Protein AF-A0A7K1AV86-F1 (afdb_monomer)

Foldseek 3Di:
DDDDDVVNVVVVVVPPCPPDAAEEEDDWVPDDDDLVVVVVVVVVCVVVPHPYYDYDQDAWDDDPPDPIGTGPHRVVSVVSD

Nearest PDB structures (foldseek):
  6qky-assembly3_E  TM=5.277E-01  e=2.454E+00  Streptococcus pneumoniae
  6qky-assembly4_H  TM=5.277E-01  e=2.627E+00  Streptococcus pneumoniae
  6qky-assembly1_B  TM=5.182E-01  e=2.811E+00  Streptococcus pneumoniae
  6qky-assembly4_G  TM=5.170E-01  e=3.446E+00  Streptococcus pneumoniae
  1to0-assembly3_E  TM=3.890E-01  e=5.544E+00  Bacillus subtilis

Sequence (81 aa):
MTTVDAKLSSLLMVSLVSGIRVGVQLPEVEREVRWPEYVAMAQAAEAVGFDSMWAGDHLIYRDAGQPERGPWEAWTLLSAL

pLDDT: mean 86.38, std 17.7, range [39.59, 98.62]

Solvent-accessible surface area (backbone atoms only — not comparable to full-atom values): 5291 Å² total; per-residue (Å²): 136,81,80,76,54,68,66,59,55,56,57,49,69,69,51,81,56,72,87,72,79,50,66,46,74,54,91,50,69,92,56,93,79,56,70,75,56,54,49,52,51,50,55,48,41,54,75,74,62,49,73,44,78,44,70,63,80,65,66,75,48,83,51,92,95,52,76,79,42,52,35,71,60,35,69,66,48,64,74,74,103

Structure (mmCIF, N/CA/C/O backbone):
data_AF-A0A7K1AV86-F1
#
_entry.id   AF-A0A7K1AV86-F1
#
loop_
_atom_site.group_PDB
_atom_site.id
_atom_site.type_symbol
_atom_site.label_atom_id
_atom_site.label_alt_id
_atom_site.label_comp_id
_atom_site.label_asym_id
_atom_site.label_entity_id
_atom_site.label_seq_id
_atom_site.pdbx_PDB_ins_code
_atom_site.Cartn_x
_atom_site.Cartn_y
_atom_site.Cartn_z
_atom_site.occupancy
_atom_site.B_iso_or_equiv
_atom_site.auth_seq_id
_atom_site.auth_comp_id
_atom_site.auth_asym_id
_atom_site.auth_atom_id
_atom_site.pdbx_PDB_model_num
ATOM 1 N N . MET A 1 1 ? -2.631 -13.773 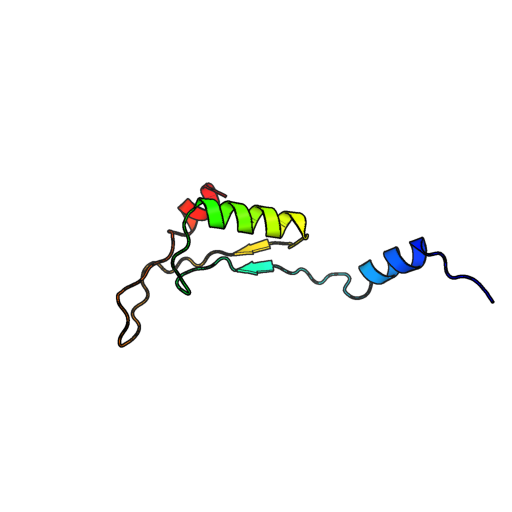48.769 1.00 39.59 1 MET A N 1
ATOM 2 C CA . MET A 1 1 ? -2.183 -14.042 47.388 1.00 39.59 1 MET A CA 1
ATOM 3 C C . MET A 1 1 ? -3.352 -13.722 46.471 1.00 39.59 1 MET A C 1
ATOM 5 O O . MET A 1 1 ? -4.183 -14.578 46.213 1.00 39.59 1 MET A O 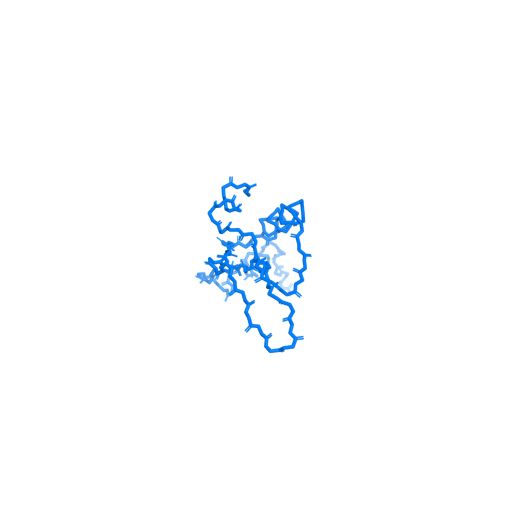1
ATOM 9 N N . THR A 1 2 ? -3.519 -12.442 46.149 1.00 40.84 2 THR A N 1
ATOM 10 C CA . THR A 1 2 ? -4.647 -11.919 45.371 1.00 40.84 2 THR A CA 1
ATOM 11 C C . THR A 1 2 ? -4.411 -12.217 43.896 1.00 40.84 2 THR A C 1
ATOM 13 O O . THR A 1 2 ? -3.497 -11.673 43.284 1.00 40.84 2 THR A O 1
ATOM 16 N N . THR A 1 3 ? -5.214 -13.118 43.337 1.00 49.56 3 THR A N 1
ATOM 17 C CA . THR A 1 3 ? -5.339 -13.336 41.894 1.00 49.56 3 THR A CA 1
ATOM 18 C C . THR A 1 3 ? -5.754 -12.028 41.236 1.00 49.56 3 THR A C 1
ATOM 20 O O . THR A 1 3 ? -6.853 -11.529 41.473 1.00 49.56 3 THR A O 1
ATOM 23 N N . VAL A 1 4 ? -4.855 -11.456 40.439 1.00 56.94 4 VAL A N 1
ATOM 24 C CA . VAL A 1 4 ? -5.170 -10.339 39.550 1.00 56.94 4 VAL A CA 1
ATOM 25 C C . VAL A 1 4 ? -6.144 -10.874 38.500 1.00 56.94 4 VAL A C 1
ATOM 27 O O . VAL A 1 4 ? -5.876 -11.899 37.876 1.00 56.94 4 VAL A O 1
ATOM 30 N N . ASP A 1 5 ? -7.302 -10.235 38.366 1.00 62.22 5 ASP A N 1
ATOM 31 C CA . ASP A 1 5 ? -8.350 -10.632 37.426 1.00 62.22 5 ASP A CA 1
ATOM 32 C C . ASP A 1 5 ? -7.792 -10.637 35.988 1.00 62.22 5 ASP A C 1
ATOM 34 O O . ASP A 1 5 ? -7.205 -9.653 35.529 1.00 62.22 5 ASP A O 1
ATOM 38 N N . ALA A 1 6 ? -7.962 -11.745 35.263 1.00 60.34 6 ALA A N 1
ATOM 39 C CA . ALA A 1 6 ? -7.487 -11.895 33.888 1.00 60.34 6 ALA A CA 1
ATOM 40 C C . ALA A 1 6 ? -8.082 -10.832 32.943 1.00 60.34 6 ALA A C 1
ATOM 42 O O . ALA A 1 6 ? -7.422 -10.416 31.988 1.00 60.34 6 ALA A O 1
ATOM 43 N N . LYS A 1 7 ? -9.286 -10.315 33.241 1.00 56.69 7 LYS A N 1
ATOM 44 C CA . LYS A 1 7 ? -9.864 -9.182 32.502 1.00 56.69 7 LYS A CA 1
ATOM 45 C C . LYS A 1 7 ? -9.085 -7.893 32.732 1.00 56.69 7 LYS A C 1
ATOM 47 O O . LYS A 1 7 ? -8.848 -7.162 31.771 1.00 56.69 7 LYS A O 1
ATOM 52 N N . LEU A 1 8 ? -8.640 -7.654 33.967 1.00 55.94 8 LEU A N 1
ATOM 53 C CA . LEU A 1 8 ? -7.833 -6.492 34.341 1.00 55.94 8 LEU A CA 1
ATOM 54 C C . LEU A 1 8 ? -6.461 -6.538 33.652 1.00 55.94 8 LEU A C 1
ATOM 56 O O . LEU A 1 8 ? -5.993 -5.516 33.162 1.00 55.94 8 LEU A O 1
ATOM 60 N N . SER A 1 9 ? -5.870 -7.731 33.506 1.00 54.69 9 SER A N 1
ATOM 61 C CA . SER A 1 9 ? -4.630 -7.926 32.740 1.00 54.69 9 SER A CA 1
ATOM 62 C C . SER A 1 9 ? -4.797 -7.659 31.238 1.00 54.69 9 SER A C 1
ATOM 64 O O . SER A 1 9 ? -3.885 -7.104 30.628 1.00 54.69 9 SER A O 1
ATOM 66 N N . SER A 1 10 ? -5.939 -8.012 30.632 1.00 55.88 10 SER A N 1
ATOM 67 C CA . SER A 1 10 ? -6.200 -7.709 29.212 1.00 55.88 10 SER A CA 1
ATOM 68 C C . SER A 1 10 ? -6.468 -6.217 28.977 1.00 55.88 10 SER A C 1
ATOM 70 O O . SER A 1 10 ? -6.008 -5.655 27.988 1.00 55.88 10 SER A O 1
ATOM 72 N N . LEU A 1 11 ? -7.126 -5.550 29.932 1.00 51.41 11 LEU A N 1
ATOM 73 C CA . LEU A 1 11 ? -7.414 -4.117 29.871 1.00 51.41 11 LEU A CA 1
ATOM 74 C C . LEU A 1 11 ? -6.140 -3.270 30.052 1.00 51.41 11 LEU A C 1
ATOM 76 O O . LEU A 1 11 ? -5.990 -2.233 29.413 1.00 51.41 11 LEU A O 1
ATOM 80 N N . LEU A 1 12 ? -5.197 -3.732 30.885 1.00 50.91 12 LEU A N 1
ATOM 81 C CA . LEU A 1 12 ? -3.895 -3.086 31.091 1.00 50.91 12 LEU A CA 1
ATOM 82 C C . LEU A 1 12 ? -2.902 -3.323 29.941 1.00 50.91 12 LEU A C 1
ATOM 84 O O . LEU A 1 12 ? -2.126 -2.420 29.637 1.00 50.91 12 LEU A O 1
ATOM 88 N N . MET A 1 13 ? -2.941 -4.475 29.256 1.00 50.50 13 MET A N 1
ATOM 89 C CA . MET A 1 13 ? -2.127 -4.715 28.047 1.00 50.50 13 MET A CA 1
ATOM 90 C C . MET A 1 13 ? -2.502 -3.768 26.896 1.00 50.50 13 MET A C 1
ATOM 92 O O . MET A 1 13 ? -1.623 -3.335 26.159 1.00 50.50 13 MET A O 1
ATOM 96 N N . VAL A 1 14 ? -3.778 -3.375 26.796 1.00 53.00 14 VAL A N 1
ATOM 97 C CA . VAL A 1 14 ? -4.265 -2.369 25.830 1.00 53.00 14 VAL A CA 1
ATOM 98 C C . VAL A 1 14 ? -3.837 -0.936 26.212 1.00 53.00 14 VAL A C 1
ATOM 100 O O . VAL A 1 14 ? -3.918 -0.020 25.399 1.00 53.00 14 VAL A O 1
ATOM 103 N N . SER A 1 15 ? -3.321 -0.714 27.427 1.00 54.97 15 SER A N 1
ATOM 104 C CA . SER A 1 15 ? -3.144 0.630 27.997 1.00 54.97 15 SER A CA 1
ATOM 105 C C . SER A 1 15 ? -1.694 1.120 28.130 1.00 54.97 15 SER A C 1
ATOM 107 O O . SER A 1 15 ? -1.499 2.263 28.537 1.00 54.97 15 SER A O 1
ATOM 109 N N . LEU 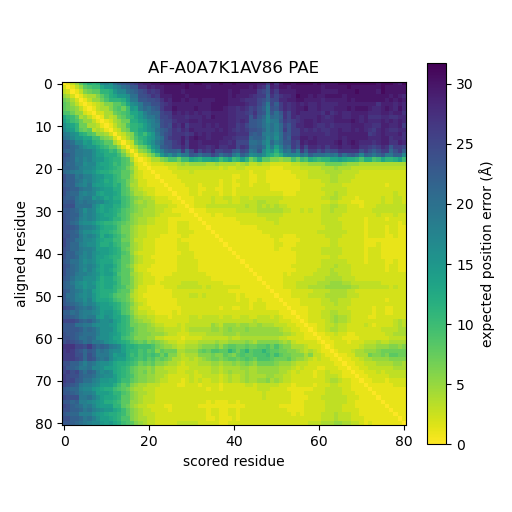A 1 16 ? -0.664 0.337 27.797 1.00 53.53 16 LEU A N 1
ATOM 110 C CA . LEU A 1 16 ? 0.730 0.796 27.968 1.00 53.53 16 LEU A CA 1
ATOM 111 C C . LEU A 1 16 ? 1.241 1.711 26.833 1.00 53.53 16 LEU A C 1
ATOM 113 O O . LEU A 1 16 ? 2.263 2.369 26.998 1.00 53.53 16 LEU A O 1
ATOM 117 N N . VAL A 1 17 ? 0.510 1.803 25.716 1.00 58.22 17 VAL A N 1
ATOM 118 C CA . VAL A 1 17 ? 0.813 2.644 24.533 1.00 58.22 17 VAL A CA 1
ATOM 119 C C . VAL A 1 17 ? -0.343 3.590 24.180 1.00 58.22 17 VAL A C 1
ATOM 121 O O . VAL A 1 17 ? -0.462 4.044 23.044 1.00 58.22 17 VAL A O 1
ATOM 124 N N . SER A 1 18 ? -1.220 3.891 25.145 1.00 68.50 18 SER A N 1
ATOM 125 C CA . SER A 1 18 ? -2.419 4.705 24.917 1.00 68.50 18 SER A CA 1
ATOM 126 C C . SER A 1 18 ? -2.088 6.000 24.161 1.00 68.50 18 SER A C 1
ATOM 128 O O . SER A 1 18 ? -1.361 6.851 24.674 1.00 68.50 18 SER A O 1
ATOM 130 N N . GLY A 1 19 ? -2.625 6.136 22.946 1.00 81.50 19 GLY A N 1
ATOM 131 C CA . GLY A 1 19 ? -2.443 7.307 22.084 1.00 81.50 19 GLY A CA 1
ATOM 132 C C . GLY A 1 19 ? -1.459 7.137 20.919 1.00 81.50 19 GLY A C 1
ATOM 133 O O . GLY A 1 19 ? -1.462 7.989 20.033 1.00 81.50 19 GLY A O 1
ATOM 134 N N . ILE A 1 20 ? -0.666 6.061 20.864 1.00 88.88 20 ILE A N 1
ATOM 135 C CA . ILE A 1 20 ? 0.146 5.740 19.680 1.00 88.88 20 ILE A CA 1
ATOM 136 C C . ILE A 1 20 ? -0.716 5.001 18.657 1.00 88.88 20 ILE A C 1
ATOM 138 O O . ILE A 1 20 ? -1.319 3.981 18.979 1.00 88.88 20 ILE A O 1
ATOM 142 N N . ARG A 1 21 ? -0.746 5.523 17.427 1.00 93.38 21 ARG A N 1
ATOM 143 C CA . ARG A 1 21 ? -1.362 4.876 16.264 1.00 93.38 21 ARG A CA 1
ATOM 144 C C . ARG A 1 21 ? -0.292 4.273 15.369 1.00 93.38 21 ARG A C 1
ATOM 146 O O . ARG A 1 21 ? 0.775 4.869 15.211 1.00 93.38 21 ARG A O 1
ATOM 153 N N . VAL A 1 22 ? -0.585 3.127 14.771 1.00 95.56 22 VAL A N 1
ATOM 154 C CA . VAL A 1 22 ? 0.347 2.392 13.911 1.00 95.56 22 VAL A CA 1
ATOM 155 C C . VAL A 1 22 ? -0.279 2.201 12.536 1.00 95.56 22 VAL A C 1
ATOM 157 O O . VAL A 1 22 ? -1.381 1.678 12.414 1.00 95.56 22 VAL A O 1
ATOM 160 N N . GLY A 1 23 ? 0.432 2.626 11.492 1.00 97.06 23 GLY A N 1
ATOM 161 C CA . GLY A 1 23 ? 0.055 2.403 10.097 1.00 97.06 23 GLY A CA 1
ATOM 162 C C . GLY A 1 23 ? 1.003 1.444 9.383 1.00 97.06 23 GLY A C 1
ATOM 163 O O . GLY A 1 23 ? 2.078 1.127 9.897 1.00 97.06 23 GLY A O 1
ATOM 164 N N . VAL A 1 24 ? 0.608 1.003 8.189 1.00 97.44 24 VAL A N 1
ATOM 165 C CA . VAL A 1 24 ? 1.420 0.147 7.315 1.00 97.44 24 VAL A CA 1
ATOM 166 C C . VAL A 1 24 ? 1.514 0.731 5.907 1.00 97.44 24 VAL A C 1
ATOM 168 O O . VAL A 1 24 ? 0.526 1.195 5.345 1.00 97.44 24 VAL A O 1
ATOM 171 N N . GLN A 1 25 ? 2.708 0.702 5.321 1.00 97.06 25 GLN A N 1
ATOM 172 C CA . GLN A 1 25 ? 2.908 1.030 3.912 1.00 97.06 25 GLN A CA 1
ATOM 173 C C . GLN A 1 25 ? 2.721 -0.230 3.067 1.00 97.06 25 GLN A C 1
ATOM 175 O O . GLN A 1 25 ? 3.309 -1.274 3.355 1.00 97.06 25 GLN A O 1
ATOM 180 N N . LEU A 1 26 ? 1.872 -0.131 2.048 1.00 96.44 26 LEU A N 1
ATOM 181 C CA . LEU A 1 26 ? 1.675 -1.183 1.062 1.00 96.44 26 LEU A CA 1
ATOM 182 C C . LEU A 1 26 ? 2.882 -1.244 0.109 1.00 96.44 26 LEU A C 1
ATOM 184 O O . LEU A 1 26 ? 3.555 -0.229 -0.077 1.00 96.44 26 LEU A O 1
ATOM 188 N N . PRO A 1 27 ? 3.163 -2.409 -0.504 1.00 95.69 27 PRO A N 1
ATOM 189 C CA . PRO A 1 27 ? 4.302 -2.558 -1.409 1.00 95.69 27 PRO A CA 1
ATOM 190 C C . PRO A 1 27 ? 4.254 -1.593 -2.596 1.00 95.69 27 PRO A C 1
ATOM 192 O O . PRO A 1 27 ? 3.173 -1.317 -3.123 1.00 95.69 27 PRO A O 1
ATOM 195 N N . GLU A 1 28 ? 5.424 -1.170 -3.073 1.00 94.19 28 GLU A N 1
ATOM 196 C CA . GLU A 1 28 ? 5.559 -0.336 -4.270 1.00 94.19 28 GLU A CA 1
ATOM 197 C C . GLU A 1 28 ? 6.292 -1.083 -5.389 1.00 94.19 28 GLU A C 1
ATOM 199 O O . GLU A 1 28 ? 5.690 -1.461 -6.394 1.00 94.19 28 GLU A O 1
ATOM 204 N N . VAL A 1 29 ? 7.597 -1.316 -5.217 1.00 94.88 29 VAL A N 1
ATOM 205 C CA . VAL A 1 29 ? 8.472 -1.909 -6.250 1.00 94.88 29 VAL A CA 1
ATOM 206 C C . VAL A 1 29 ? 9.458 -2.943 -5.700 1.00 94.88 29 VAL A C 1
ATOM 208 O O . VAL A 1 29 ? 10.317 -3.436 -6.437 1.00 94.88 29 VAL A O 1
ATOM 211 N N . GLU A 1 30 ? 9.338 -3.307 -4.420 1.00 93.19 30 GLU A N 1
ATOM 212 C CA . GLU A 1 30 ? 10.159 -4.337 -3.770 1.00 93.19 30 GLU A CA 1
ATOM 213 C C . GLU A 1 30 ? 10.025 -5.685 -4.485 1.00 93.19 30 GLU A C 1
ATOM 215 O O . GLU A 1 30 ? 10.975 -6.464 -4.566 1.00 93.19 30 GLU A O 1
ATOM 220 N N . ARG A 1 31 ? 8.831 -5.945 -5.018 1.00 93.88 31 ARG A N 1
ATOM 221 C CA . ARG A 1 31 ? 8.498 -7.066 -5.891 1.00 93.88 31 ARG A CA 1
ATOM 222 C C . ARG A 1 31 ? 7.241 -6.737 -6.681 1.00 93.88 31 ARG A C 1
ATOM 224 O O . ARG A 1 31 ? 6.522 -5.793 -6.373 1.00 93.88 31 ARG A O 1
ATOM 231 N N . GLU A 1 32 ? 6.931 -7.583 -7.649 1.00 93.06 32 GLU A N 1
ATOM 232 C CA . GLU A 1 32 ? 5.640 -7.527 -8.314 1.00 93.06 32 GLU A CA 1
ATOM 233 C C . GLU A 1 32 ? 4.519 -8.003 -7.374 1.00 93.06 32 GLU A C 1
ATOM 235 O O . GLU A 1 32 ? 4.591 -9.096 -6.803 1.00 93.06 32 GLU A O 1
ATOM 240 N N . VAL A 1 33 ? 3.481 -7.178 -7.227 1.00 96.25 33 VAL A N 1
ATOM 241 C CA . VAL A 1 33 ? 2.283 -7.477 -6.434 1.00 96.25 33 VAL A CA 1
ATOM 242 C C . VAL A 1 33 ? 1.053 -7.238 -7.303 1.00 96.25 33 VAL A C 1
ATOM 244 O O . VAL A 1 33 ? 0.864 -6.162 -7.877 1.00 96.25 33 VAL A O 1
ATOM 247 N N . ARG A 1 34 ? 0.210 -8.262 -7.452 1.00 96.38 34 ARG A N 1
ATOM 248 C CA . ARG A 1 34 ? -1.035 -8.162 -8.229 1.00 96.38 34 ARG A CA 1
ATOM 249 C C . ARG A 1 34 ? -2.188 -7.747 -7.323 1.00 96.38 34 ARG A C 1
ATOM 251 O O . ARG A 1 34 ? -2.186 -8.054 -6.137 1.00 96.38 34 ARG A O 1
ATOM 258 N N . TRP A 1 35 ? -3.187 -7.074 -7.892 1.00 97.38 35 TRP A N 1
ATOM 259 C CA . TRP A 1 35 ? -4.296 -6.476 -7.138 1.00 97.38 35 TRP A CA 1
ATOM 260 C C . TRP A 1 35 ? -4.960 -7.398 -6.089 1.00 97.38 35 TRP A C 1
ATOM 262 O O . TRP A 1 35 ? -5.127 -6.942 -4.960 1.00 97.38 35 TRP A O 1
ATOM 272 N N . PRO A 1 36 ? -5.255 -8.692 -6.357 1.00 98.38 36 PRO A N 1
ATOM 273 C CA . PRO A 1 36 ? -5.855 -9.563 -5.339 1.00 98.38 36 PRO A CA 1
ATOM 274 C C . PRO A 1 36 ? -5.009 -9.699 -4.068 1.00 98.38 36 PRO A C 1
ATOM 276 O O . PRO A 1 36 ? -5.538 -9.901 -2.979 1.00 98.38 36 PRO A O 1
ATOM 279 N N . GLU A 1 37 ? -3.690 -9.579 -4.200 1.00 98.31 37 GLU A N 1
ATOM 280 C CA . GLU A 1 37 ? -2.781 -9.637 -3.066 1.00 98.31 37 GLU A CA 1
ATOM 281 C C . GLU A 1 37 ? -2.794 -8.334 -2.253 1.00 98.31 37 GLU A C 1
ATOM 283 O O . GLU A 1 37 ? -2.762 -8.398 -1.027 1.00 98.31 37 GLU A O 1
ATOM 288 N N . TYR A 1 38 ? -2.943 -7.167 -2.892 1.00 98.12 38 TYR A N 1
ATOM 289 C CA . TYR A 1 38 ? -3.175 -5.907 -2.171 1.00 98.12 38 TYR A CA 1
ATOM 290 C C . TYR A 1 38 ? -4.473 -5.948 -1.361 1.00 98.12 38 TYR A C 1
ATOM 292 O O . TYR A 1 38 ? -4.473 -5.530 -0.208 1.00 98.12 38 TYR A O 1
ATOM 300 N N . VAL A 1 39 ? -5.551 -6.509 -1.922 1.00 98.50 39 VAL A N 1
ATOM 301 C CA . VAL A 1 39 ? -6.816 -6.706 -1.192 1.00 98.50 39 VAL A CA 1
ATOM 302 C C . VAL A 1 39 ? -6.598 -7.598 0.030 1.00 98.50 39 VAL A C 1
ATOM 304 O O . VAL A 1 39 ? -7.041 -7.261 1.125 1.00 98.50 39 VAL A O 1
ATOM 307 N N . ALA A 1 40 ? -5.870 -8.708 -0.127 1.00 98.62 40 ALA A N 1
ATOM 308 C CA . ALA A 1 40 ? -5.561 -9.600 0.987 1.00 98.62 40 ALA A CA 1
ATOM 309 C C . ALA A 1 40 ? -4.723 -8.907 2.078 1.00 98.62 40 ALA A C 1
ATOM 311 O O . ALA A 1 40 ? -4.985 -9.100 3.264 1.00 98.62 40 ALA A O 1
ATOM 312 N N . MET A 1 41 ? -3.744 -8.078 1.698 1.00 98.50 41 MET A N 1
ATOM 313 C CA . MET A 1 41 ? -2.950 -7.285 2.644 1.00 98.50 41 MET A CA 1
ATOM 314 C C . MET A 1 41 ? -3.796 -6.236 3.364 1.00 98.50 41 MET A C 1
ATOM 316 O O . MET A 1 41 ? -3.660 -6.0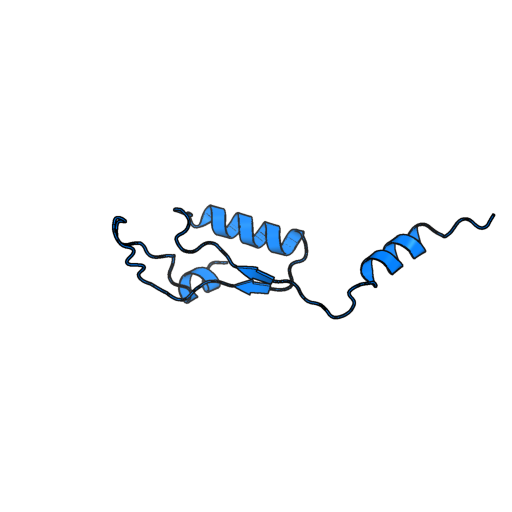95 4.576 1.00 98.50 41 MET A O 1
ATOM 320 N N . ALA A 1 42 ? -4.675 -5.536 2.645 1.00 98.19 42 ALA A N 1
ATOM 321 C CA . ALA A 1 42 ? -5.549 -4.520 3.218 1.00 98.19 42 ALA A CA 1
ATOM 322 C C . ALA A 1 42 ? -6.513 -5.127 4.245 1.00 98.19 42 ALA A C 1
ATOM 324 O O . ALA A 1 42 ? -6.552 -4.695 5.395 1.00 98.19 42 ALA A O 1
ATOM 325 N N . GLN A 1 43 ? -7.185 -6.220 3.875 1.00 98.56 43 GLN A N 1
ATOM 326 C CA . GLN A 1 43 ? -8.061 -6.968 4.778 1.00 98.56 43 GLN A CA 1
ATOM 327 C C . GLN A 1 43 ? -7.307 -7.507 5.998 1.00 98.56 43 GLN A C 1
ATOM 329 O O . GLN A 1 43 ? -7.822 -7.479 7.114 1.00 98.56 43 GLN A O 1
ATOM 334 N N . ALA A 1 44 ? -6.077 -7.995 5.808 1.00 98.50 44 ALA A N 1
ATOM 335 C CA . ALA A 1 44 ? -5.246 -8.451 6.915 1.00 98.50 44 ALA A CA 1
ATOM 336 C C . ALA A 1 44 ? -4.851 -7.294 7.844 1.00 98.50 44 ALA A C 1
ATOM 338 O O . ALA A 1 44 ? -4.905 -7.462 9.061 1.00 98.50 44 ALA A O 1
ATOM 339 N N . ALA A 1 45 ? -4.486 -6.131 7.294 1.00 98.12 45 ALA A N 1
ATOM 340 C CA . ALA A 1 45 ? -4.120 -4.947 8.065 1.00 98.12 45 ALA A CA 1
ATOM 341 C C . ALA A 1 45 ? -5.292 -4.447 8.926 1.00 98.12 45 ALA A C 1
ATOM 343 O O . ALA A 1 45 ? -5.107 -4.169 10.113 1.00 98.12 45 ALA A O 1
ATOM 344 N N . GLU A 1 46 ? -6.502 -4.417 8.365 1.00 97.38 46 GLU A N 1
ATOM 345 C CA . GLU A 1 46 ? -7.723 -4.114 9.116 1.00 97.38 46 GLU A CA 1
ATOM 346 C C . GLU A 1 46 ? -7.997 -5.162 10.203 1.00 97.38 46 GLU A C 1
ATOM 348 O O . GLU A 1 46 ? -8.251 -4.811 11.356 1.00 97.38 46 GLU A O 1
ATOM 353 N N . ALA A 1 47 ? -7.891 -6.455 9.874 1.00 98.00 47 ALA A N 1
ATOM 354 C CA . ALA A 1 47 ? -8.185 -7.545 10.804 1.00 98.00 47 ALA A CA 1
ATOM 355 C C . ALA A 1 47 ? -7.262 -7.566 12.035 1.00 98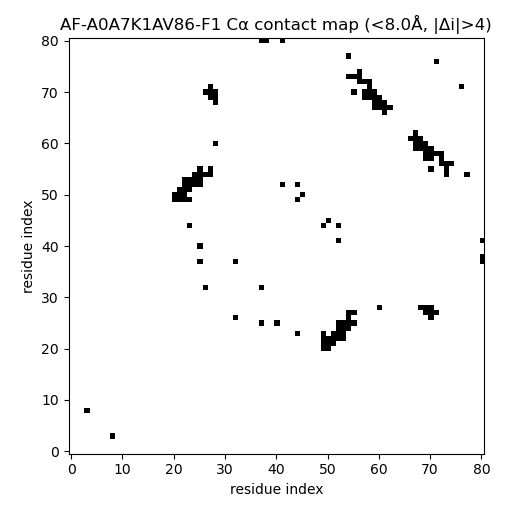.00 47 ALA A C 1
ATOM 357 O O . ALA A 1 47 ? -7.688 -7.995 13.110 1.00 98.00 47 ALA A O 1
ATOM 358 N N . VAL A 1 48 ? -6.012 -7.112 11.895 1.00 96.44 48 VAL A N 1
ATOM 359 C CA . VAL A 1 48 ? -5.048 -7.030 13.009 1.00 96.44 48 VAL A CA 1
ATOM 360 C C . VAL A 1 48 ? -5.024 -5.661 13.698 1.00 96.44 48 VAL A C 1
ATOM 362 O O . VAL A 1 48 ? -4.325 -5.508 14.699 1.00 96.44 48 VAL A O 1
ATOM 365 N N . GLY A 1 49 ? -5.808 -4.693 13.214 1.00 95.25 49 GLY A N 1
ATOM 366 C CA . GLY A 1 49 ? -6.038 -3.414 13.884 1.00 95.25 49 GLY A CA 1
ATOM 367 C C . GLY A 1 49 ? -5.019 -2.313 13.583 1.00 95.25 49 GLY A C 1
ATOM 368 O O . GLY A 1 49 ? -4.762 -1.493 14.462 1.00 95.25 49 GLY A O 1
ATOM 369 N N . PHE A 1 50 ? -4.438 -2.268 12.379 1.00 96.88 50 PHE A N 1
ATOM 370 C CA . PHE A 1 50 ? -3.694 -1.077 11.946 1.00 96.88 50 PHE A CA 1
ATOM 371 C C . PHE A 1 50 ? -4.632 0.133 11.801 1.00 96.88 50 PHE A C 1
ATOM 373 O O . PHE A 1 50 ? -5.751 0.017 11.310 1.00 96.88 50 PHE A O 1
ATOM 380 N N . ASP A 1 51 ? -4.155 1.316 12.186 1.00 96.25 51 ASP A N 1
ATOM 381 C CA . ASP A 1 51 ? -4.923 2.567 12.153 1.00 96.25 51 ASP A CA 1
ATOM 382 C C . ASP A 1 51 ? -4.958 3.228 10.768 1.00 96.25 51 ASP A C 1
ATOM 384 O O . ASP A 1 51 ? -5.779 4.112 10.516 1.00 96.25 51 ASP A O 1
ATOM 388 N N . SER A 1 52 ? -4.010 2.889 9.890 1.00 97.06 52 SER A N 1
ATOM 389 C CA . SER A 1 52 ? -3.918 3.462 8.543 1.00 97.06 52 SER A CA 1
ATOM 390 C C . SER A 1 52 ? -3.101 2.588 7.594 1.00 97.06 52 SER A C 1
ATOM 392 O O . SER A 1 52 ? -2.231 1.827 8.022 1.00 97.06 52 SER A O 1
ATOM 394 N N . MET A 1 53 ? -3.362 2.741 6.297 1.00 97.00 53 MET A N 1
ATOM 395 C CA . MET A 1 53 ? -2.573 2.159 5.212 1.00 97.00 53 MET A CA 1
ATOM 396 C C . MET A 1 53 ? -2.092 3.265 4.280 1.00 97.00 53 MET A C 1
ATOM 398 O O . MET A 1 53 ? -2.843 4.206 4.016 1.00 97.00 53 MET A O 1
ATOM 402 N N . TRP A 1 54 ? -0.867 3.154 3.771 1.00 97.50 54 TRP A N 1
ATOM 403 C CA . TRP A 1 54 ? -0.265 4.142 2.873 1.00 97.50 54 TRP A CA 1
ATOM 404 C C . TRP A 1 54 ? 0.168 3.491 1.560 1.00 97.50 54 TRP A C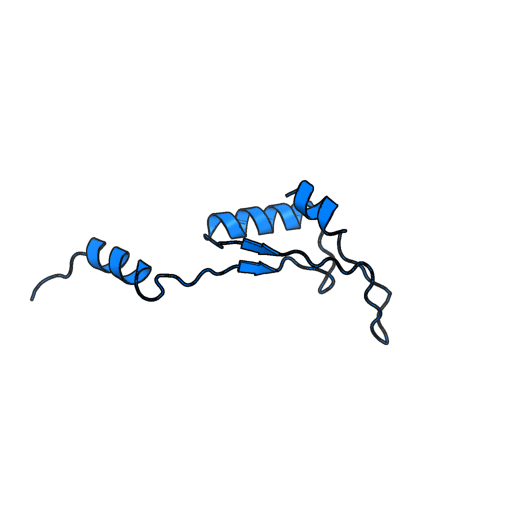 1
ATOM 406 O O . TRP A 1 54 ? 0.720 2.394 1.563 1.00 97.50 54 TRP A O 1
ATOM 416 N N . ALA A 1 55 ? -0.053 4.188 0.450 1.00 96.19 55 ALA A N 1
ATOM 417 C CA . ALA A 1 55 ? 0.458 3.836 -0.870 1.00 96.19 55 ALA A CA 1
ATOM 418 C C . ALA A 1 55 ? 1.332 4.990 -1.380 1.00 96.19 55 ALA A C 1
ATOM 420 O O . ALA A 1 55 ? 0.985 6.156 -1.177 1.00 96.19 55 ALA A O 1
ATOM 421 N N . GLY A 1 56 ? 2.468 4.675 -2.003 1.00 94.38 56 GLY A N 1
ATOM 422 C CA . GLY A 1 56 ? 3.343 5.684 -2.599 1.00 94.38 56 GLY A CA 1
ATOM 423 C C . GLY A 1 56 ? 2.829 6.155 -3.959 1.00 94.38 56 GLY A C 1
ATOM 424 O O . GLY A 1 56 ? 2.342 5.360 -4.757 1.00 94.38 56 GLY A O 1
ATOM 425 N N . ASP A 1 57 ? 2.948 7.457 -4.229 1.00 95.38 57 ASP A N 1
ATOM 426 C CA . ASP A 1 57 ? 2.486 8.102 -5.473 1.00 95.38 57 ASP A CA 1
ATOM 427 C C . ASP A 1 57 ? 3.618 8.280 -6.506 1.00 95.38 57 ASP A C 1
ATOM 429 O O . ASP A 1 57 ? 3.619 9.183 -7.344 1.00 95.38 57 ASP A O 1
ATOM 433 N N . HIS A 1 58 ? 4.656 7.444 -6.425 1.00 93.50 58 HIS A N 1
ATOM 434 C CA . HIS A 1 58 ? 5.799 7.526 -7.325 1.00 93.50 58 HIS A CA 1
ATOM 435 C C . HIS A 1 58 ? 5.654 6.533 -8.478 1.00 93.50 58 HIS A C 1
ATOM 437 O O . HIS A 1 58 ? 5.807 5.331 -8.309 1.00 93.50 58 HIS A O 1
ATOM 443 N N . LEU A 1 59 ? 5.421 7.043 -9.687 1.00 92.31 59 LEU A N 1
ATOM 444 C CA . LEU A 1 59 ? 5.136 6.199 -10.850 1.00 92.31 59 LEU A CA 1
ATOM 445 C C . LEU A 1 59 ? 6.341 5.444 -11.429 1.00 92.31 59 LEU A C 1
ATOM 447 O O . LEU A 1 59 ? 6.142 4.412 -12.065 1.00 92.31 59 LEU A O 1
ATOM 451 N N . ILE A 1 60 ? 7.572 5.958 -11.301 1.00 94.56 60 ILE A N 1
ATOM 452 C CA . ILE A 1 60 ? 8.729 5.410 -12.029 1.00 94.56 60 ILE A CA 1
ATOM 453 C C . ILE A 1 60 ? 9.993 5.406 -11.166 1.00 94.56 60 ILE A C 1
ATOM 455 O O . ILE A 1 60 ? 10.585 6.448 -10.902 1.00 94.56 60 ILE A O 1
ATOM 459 N N . TYR A 1 61 ? 10.481 4.209 -10.856 1.00 94.62 61 TYR A N 1
ATOM 460 C CA . TYR A 1 61 ? 11.773 3.961 -10.227 1.00 94.62 61 TYR A CA 1
ATOM 461 C C . TYR A 1 61 ? 12.829 3.625 -11.282 1.00 94.62 61 TYR A C 1
ATOM 463 O O . TYR A 1 61 ? 12.617 2.771 -12.150 1.00 94.62 61 TYR A O 1
ATOM 471 N N . ARG A 1 62 ? 13.986 4.292 -11.190 1.00 94.62 62 ARG A N 1
ATOM 472 C CA . ARG A 1 62 ? 15.142 4.105 -12.080 1.00 94.62 62 ARG A CA 1
ATOM 473 C C . ARG A 1 62 ? 16.402 3.845 -11.268 1.00 94.62 62 ARG A C 1
ATOM 475 O O . ARG A 1 62 ? 17.166 4.765 -10.979 1.00 94.62 62 ARG A O 1
ATOM 482 N N . ASP A 1 63 ? 16.617 2.582 -10.931 1.00 92.44 63 ASP A N 1
ATOM 483 C CA . ASP A 1 63 ? 17.804 2.145 -10.202 1.00 92.44 63 ASP A CA 1
ATOM 484 C C . ASP A 1 63 ? 18.858 1.597 -11.168 1.00 92.44 63 ASP A C 1
ATOM 486 O O . ASP A 1 63 ? 18.548 0.890 -12.130 1.00 92.44 63 ASP A O 1
ATOM 490 N N . ALA A 1 64 ? 20.131 1.902 -10.912 1.00 94.25 64 ALA A N 1
ATOM 491 C CA . ALA A 1 64 ? 21.223 1.418 -11.747 1.00 94.25 64 ALA A CA 1
ATOM 492 C C . ALA A 1 64 ? 21.261 -0.122 -11.770 1.00 94.25 64 ALA A C 1
ATOM 494 O O . ALA A 1 64 ? 21.330 -0.772 -10.728 1.00 94.25 64 ALA A O 1
ATOM 495 N N . GLY A 1 65 ? 21.245 -0.706 -12.971 1.00 94.25 65 GLY A N 1
ATOM 496 C CA . GLY A 1 65 ? 21.296 -2.160 -13.155 1.00 94.25 65 GLY A CA 1
ATOM 497 C C . GLY A 1 65 ? 19.968 -2.891 -12.927 1.00 94.25 65 GLY A C 1
ATOM 498 O O . GLY A 1 65 ? 19.968 -4.120 -12.922 1.00 94.25 65 GLY A O 1
ATOM 499 N N . GLN A 1 66 ? 18.854 -2.173 -12.765 1.00 91.62 66 GLN A N 1
ATOM 500 C CA . GLN A 1 66 ? 17.505 -2.742 -12.721 1.00 91.62 66 GLN A CA 1
ATOM 501 C C . GLN A 1 66 ? 16.672 -2.233 -13.905 1.00 91.62 66 GLN A C 1
ATOM 503 O O . GLN A 1 66 ? 16.917 -1.126 -14.392 1.00 91.62 66 GLN A O 1
ATOM 508 N N . PRO A 1 67 ? 15.694 -3.017 -14.397 1.00 92.62 67 PRO A N 1
ATOM 509 C CA . PRO A 1 67 ? 14.699 -2.479 -15.317 1.00 92.62 67 PRO A CA 1
ATOM 510 C C . PRO A 1 67 ? 13.910 -1.347 -14.643 1.00 92.62 67 PRO A C 1
ATOM 512 O O . PRO A 1 67 ? 13.807 -1.297 -13.415 1.00 92.62 67 PRO A O 1
ATOM 515 N N . GLU A 1 68 ? 13.331 -0.454 -15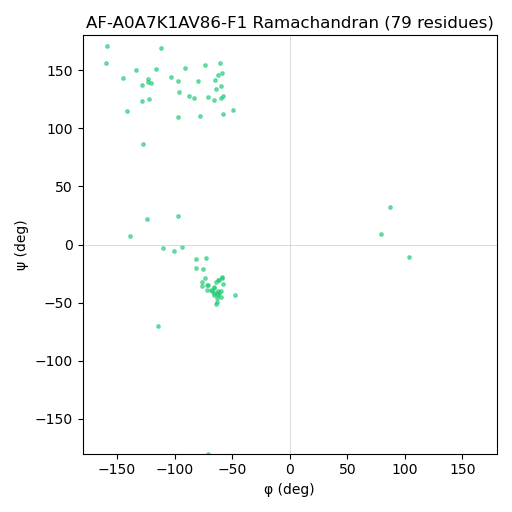.449 1.00 94.88 68 GLU A N 1
ATOM 516 C CA . GLU A 1 68 ? 12.364 0.520 -14.938 1.00 94.88 68 GLU A CA 1
ATOM 517 C C . GLU A 1 68 ? 11.178 -0.217 -14.305 1.00 94.88 68 GLU A C 1
ATOM 519 O O . GLU A 1 68 ? 10.682 -1.213 -14.842 1.00 94.88 68 GLU A O 1
ATOM 524 N N . ARG A 1 69 ? 10.740 0.264 -13.142 1.00 93.75 69 ARG A N 1
ATOM 525 C CA . ARG A 1 69 ? 9.645 -0.321 -12.363 1.00 93.75 69 ARG A CA 1
ATOM 526 C C . ARG A 1 69 ? 8.699 0.780 -11.924 1.00 93.75 69 ARG A C 1
ATOM 528 O O . ARG A 1 69 ? 9.130 1.907 -11.697 1.00 93.75 69 ARG A O 1
ATOM 535 N N . GLY A 1 70 ? 7.433 0.438 -11.770 1.00 93.25 70 GLY A N 1
ATOM 536 C CA . GLY A 1 70 ? 6.427 1.333 -11.220 1.00 93.25 70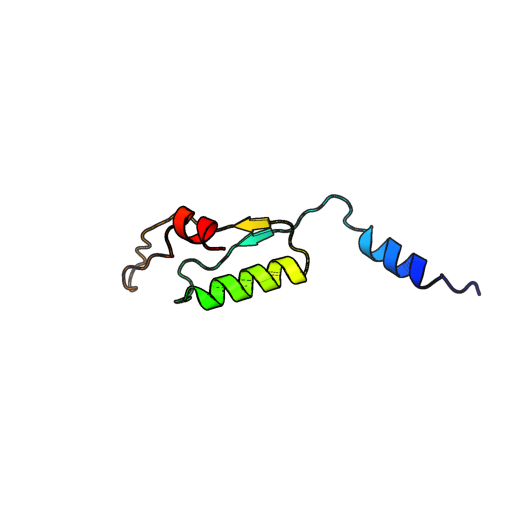 GLY A CA 1
ATOM 537 C C . GLY A 1 70 ? 5.425 0.538 -10.390 1.00 93.25 70 GLY A C 1
ATOM 538 O O . GLY A 1 70 ? 5.126 -0.603 -10.762 1.00 93.25 70 GLY A O 1
ATOM 539 N N . PRO A 1 71 ? 4.934 1.104 -9.278 1.00 94.31 71 PRO A N 1
ATOM 540 C CA . PRO A 1 71 ? 3.815 0.543 -8.542 1.00 94.31 71 PRO A CA 1
ATOM 541 C C . PRO A 1 71 ? 2.507 0.721 -9.329 1.00 94.31 71 PRO A C 1
ATOM 543 O O . PRO A 1 71 ? 2.470 1.300 -10.419 1.00 94.31 71 PRO A O 1
ATOM 546 N N . TRP A 1 72 ? 1.405 0.245 -8.754 1.00 95.81 72 TRP A N 1
ATOM 547 C CA . TRP A 1 72 ? 0.084 0.726 -9.155 1.00 95.81 72 TRP A CA 1
ATOM 548 C C . TRP A 1 72 ? -0.024 2.226 -8.865 1.00 95.81 72 TRP A C 1
ATOM 550 O O . TRP A 1 72 ? 0.542 2.713 -7.890 1.00 95.81 72 TRP A O 1
ATOM 560 N N . GLU A 1 73 ? -0.750 2.958 -9.705 1.00 96.38 73 GLU A N 1
ATOM 561 C CA . GLU A 1 73 ? -0.989 4.383 -9.473 1.00 96.38 73 GLU A CA 1
ATOM 562 C C . GLU A 1 73 ? -1.814 4.564 -8.183 1.00 96.38 73 GLU A C 1
ATOM 564 O O . GLU A 1 73 ? -2.776 3.828 -7.938 1.00 96.38 73 GLU A O 1
ATOM 569 N N . ALA A 1 74 ? -1.398 5.495 -7.318 1.00 96.75 74 ALA A N 1
ATOM 570 C CA . ALA A 1 74 ? -1.850 5.529 -5.931 1.00 96.75 74 ALA A CA 1
ATOM 571 C C . ALA A 1 74 ? -3.358 5.766 -5.800 1.00 96.75 74 ALA A C 1
ATOM 573 O O . ALA A 1 74 ? -4.016 5.102 -4.998 1.00 96.75 74 ALA A O 1
ATOM 574 N N . TRP A 1 75 ? -3.934 6.672 -6.592 1.00 97.00 75 TRP A N 1
ATOM 575 C CA . TRP A 1 75 ? -5.348 7.026 -6.472 1.00 97.00 75 TRP A CA 1
ATOM 576 C C . TRP A 1 75 ? -6.277 5.925 -6.976 1.00 97.00 75 TRP A C 1
ATOM 578 O O . TRP A 1 75 ? -7.314 5.658 -6.364 1.00 97.00 75 TRP A O 1
ATOM 588 N N . THR A 1 76 ? -5.909 5.256 -8.064 1.00 97.38 76 THR A N 1
ATOM 589 C CA . THR A 1 76 ? -6.646 4.105 -8.591 1.00 97.38 76 THR A CA 1
ATOM 590 C C . THR A 1 76 ? -6.550 2.905 -7.660 1.00 97.38 76 THR A C 1
ATOM 592 O O . THR A 1 76 ? -7.565 2.242 -7.449 1.00 97.38 76 THR A O 1
ATOM 595 N N . LEU A 1 77 ? -5.385 2.659 -7.046 1.00 97.44 77 LEU A N 1
ATOM 596 C CA . LEU A 1 77 ? -5.237 1.613 -6.036 1.00 97.44 77 LEU A CA 1
ATOM 597 C C . LEU A 1 77 ? -6.085 1.915 -4.794 1.00 97.44 77 LEU A C 1
ATOM 599 O O . LEU A 1 77 ? -6.879 1.069 -4.401 1.00 97.44 77 LEU A O 1
ATOM 603 N N . LEU A 1 78 ? -5.980 3.119 -4.220 1.00 96.69 78 LEU A N 1
ATOM 604 C CA . LEU A 1 78 ? -6.764 3.523 -3.044 1.00 96.69 78 LEU A CA 1
ATOM 605 C C . LEU A 1 78 ? -8.276 3.506 -3.298 1.00 96.69 78 LEU A C 1
ATOM 607 O O . LEU A 1 78 ? -9.037 3.253 -2.376 1.00 96.69 78 LEU A O 1
ATOM 611 N N . SER A 1 79 ? -8.721 3.766 -4.529 1.00 97.75 79 SER A N 1
ATOM 612 C CA . SER A 1 79 ? -10.144 3.680 -4.892 1.00 97.75 79 SER A CA 1
ATOM 613 C C . SER A 1 79 ? -10.643 2.238 -5.044 1.00 97.75 79 SER A C 1
ATOM 615 O O . SER A 1 79 ? -11.851 2.007 -5.039 1.00 97.75 79 SER A O 1
ATOM 617 N N . ALA A 1 80 ? -9.734 1.284 -5.260 1.00 97.38 80 ALA A N 1
ATOM 618 C CA . ALA A 1 80 ? -10.042 -0.125 -5.490 1.00 97.38 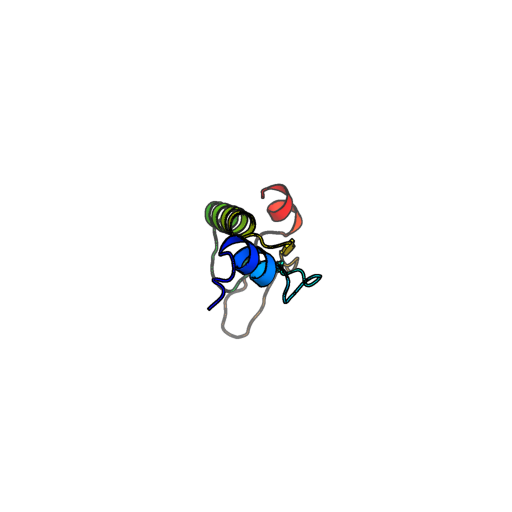80 ALA A CA 1
ATOM 619 C C . ALA A 1 80 ? -9.856 -1.008 -4.243 1.00 97.38 80 ALA A C 1
ATOM 621 O O . ALA A 1 80 ? -10.154 -2.203 -4.318 1.00 97.38 80 ALA A O 1
ATOM 622 N N . LEU A 1 81 ? -9.332 -0.443 -3.151 1.00 95.62 81 LEU A N 1
ATOM 623 C CA . LEU A 1 81 ? -9.202 -1.065 -1.831 1.00 95.62 81 LEU A CA 1
ATOM 624 C C . LEU A 1 81 ? -10.349 -0.605 -0.929 1.00 95.62 81 LEU A C 1
ATOM 626 O O . LEU A 1 81 ? -10.899 -1.484 -0.233 1.00 95.62 81 LEU A O 1
#

Secondary structure (DSSP, 8-state):
-----HHHHHHHHTTTTTT---EEEPPSSSS---HHHHHHHHHHHHHHT-SEEE------B--TTS--B----HHHHHHH-

Radius of gyration: 19.15 Å; Cα contacts (8 Å, |Δi|>4): 71; chains: 1; bounding box: 31×22×63 Å

Mean predicted aligned error: 9.15 Å